Protein AF-A0A5N6C4S9-F1 (afdb_monomer)

pLDDT: mean 73.87, std 23.83, range [32.66, 97.56]

InterPro domains:
  IPR002347 Short-chain dehydrogenase/reductase SDR [PF00106] (9-75)
  IPR002347 Short-chain dehydrogenase/reductase SDR [PF00106] (76-116)
  IPR036291 NAD(P)-binding domain superfamily [SSF51735] (1-119)
  IPR051122 SDR DHRS6-like [PTHR43477] (2-72)

Secondary structure (DSSP, 8-state):
--TTTT-EEEEETTTSHHHHHHHHHHHHTT-EEEEEES-HHHHHHHHHH--S-EEEEE--TTSHHHHHHHHHHHHHHHHHHHHHHHHHHHHHHGGGT-------------GGGSS-PPPTT-EEE-STTS-EEEPPPPTT-SSPPP---GGG-------PPPPP--PPPP----

Foldseek 3Di:
DQPQAPAEDEFEPCLDDPNLVVQQNNQVSHYQYEYEYQPPVSLVVSVVNHPHHYHYDHADPVDPVSVVVSVVVSVVVVVVVVVVVQVVVQVVCVVVVDHRDDDDFDDADDPVCPPPDDPPQWDQDDDPNGGDTDHNDDPPDPDDPPGDPPVPPDPPRPPDDDDDDDDDDDDDDD

Structure (mmCIF, N/CA/C/O backbone):
data_AF-A0A5N6C4S9-F1
#
_entry.id   AF-A0A5N6C4S9-F1
#
loop_
_atom_site.group_PDB
_atom_site.id
_atom_site.type_symbol
_atom_site.label_atom_id
_atom_site.label_alt_id
_atom_site.label_comp_id
_atom_site.label_asym_id
_atom_site.label_entity_id
_atom_site.label_seq_id
_atom_site.pdbx_PDB_ins_code
_atom_site.Cartn_x
_atom_site.Cartn_y
_atom_site.Cartn_z
_atom_site.occupancy
_atom_site.B_iso_or_equiv
_atom_site.auth_seq_id
_atom_site.auth_comp_id
_atom_site.auth_asym_id
_atom_site.auth_atom_id
_atom_site.pdbx_PDB_model_num
ATOM 1 N N . MET A 1 1 ? -20.360 8.982 -1.839 1.00 58.22 1 MET A N 1
ATOM 2 C CA . MET A 1 1 ? -19.962 7.571 -1.684 1.00 58.22 1 MET A CA 1
ATOM 3 C C . MET A 1 1 ? -18.942 7.287 -2.765 1.00 58.22 1 MET A C 1
ATOM 5 O O . MET A 1 1 ? -19.321 7.270 -3.934 1.00 58.22 1 MET A O 1
ATOM 9 N N . ASN A 1 2 ? -17.666 7.171 -2.412 1.00 80.38 2 ASN A N 1
ATOM 10 C CA . ASN A 1 2 ? -16.628 6.879 -3.398 1.00 80.38 2 ASN A CA 1
ATOM 11 C C . ASN A 1 2 ? -16.474 5.354 -3.533 1.00 80.38 2 ASN A C 1
ATOM 13 O O . ASN A 1 2 ? -16.605 4.630 -2.550 1.00 80.38 2 ASN A O 1
ATOM 17 N N . ARG A 1 3 ? -16.266 4.835 -4.754 1.00 88.69 3 ARG A N 1
ATOM 18 C CA . ARG A 1 3 ? -16.393 3.383 -5.016 1.00 88.69 3 ARG A CA 1
ATOM 19 C C . ARG A 1 3 ? -15.326 2.525 -4.329 1.00 88.69 3 ARG A C 1
ATOM 21 O O . ARG A 1 3 ? -15.583 1.350 -4.094 1.00 88.69 3 ARG A O 1
ATOM 28 N N . PHE A 1 4 ? -14.161 3.095 -4.027 1.00 89.94 4 PHE A N 1
ATOM 29 C CA . PHE A 1 4 ? -13.025 2.399 -3.417 1.00 89.94 4 PHE A CA 1
ATOM 30 C C . PHE A 1 4 ? -12.632 2.992 -2.056 1.00 89.94 4 PHE A C 1
ATOM 32 O O . PHE A 1 4 ? -11.506 2.822 -1.595 1.00 89.94 4 PHE A O 1
ATOM 39 N N . GLU A 1 5 ? -13.566 3.672 -1.392 1.00 90.25 5 GLU A N 1
ATOM 40 C CA . GLU A 1 5 ? -13.368 4.260 -0.069 1.00 90.25 5 GLU A CA 1
ATOM 41 C C . GLU A 1 5 ? -12.968 3.186 0.963 1.00 90.25 5 GLU A C 1
ATOM 43 O O . GLU A 1 5 ? -13.657 2.182 1.141 1.00 90.25 5 GLU A O 1
ATOM 48 N N . GLY A 1 6 ? -11.808 3.365 1.604 1.00 82.75 6 GLY A N 1
ATOM 49 C CA . GLY A 1 6 ? -11.242 2.400 2.559 1.00 82.75 6 GLY A CA 1
ATOM 50 C C . GLY A 1 6 ? -10.561 1.169 1.937 1.00 82.75 6 GLY A C 1
ATOM 51 O O . GLY A 1 6 ? -10.009 0.344 2.670 1.00 82.75 6 GLY A O 1
ATOM 52 N N . VAL A 1 7 ? -10.545 1.038 0.606 1.00 90.56 7 VAL A N 1
ATOM 53 C CA . VAL A 1 7 ? -9.863 -0.059 -0.099 1.00 90.56 7 VAL A CA 1
ATOM 54 C C . VAL A 1 7 ? -8.365 0.237 -0.208 1.00 90.56 7 VAL A C 1
ATOM 56 O O . VAL A 1 7 ? -7.959 1.353 -0.526 1.00 90.56 7 VAL A O 1
ATOM 59 N N . ARG A 1 8 ? -7.526 -0.776 0.037 1.00 91.62 8 ARG A N 1
ATOM 60 C CA . ARG A 1 8 ? -6.071 -0.718 -0.176 1.00 91.62 8 ARG A CA 1
ATOM 61 C C . ARG A 1 8 ? -5.722 -1.490 -1.445 1.00 91.62 8 ARG A C 1
ATOM 63 O O . ARG A 1 8 ? -6.170 -2.624 -1.592 1.00 91.62 8 ARG A O 1
ATOM 70 N N . VAL A 1 9 ? -4.937 -0.893 -2.337 1.00 93.25 9 VAL A N 1
ATOM 71 C CA . VAL A 1 9 ? -4.570 -1.483 -3.632 1.00 93.25 9 VAL A CA 1
ATOM 72 C C . VAL A 1 9 ? -3.055 -1.505 -3.785 1.00 93.25 9 VAL A C 1
ATOM 74 O O . VAL A 1 9 ? -2.414 -0.461 -3.702 1.00 93.25 9 VAL A O 1
ATOM 77 N N . LEU A 1 10 ? -2.499 -2.686 -4.052 1.00 94.00 10 LEU A N 1
ATOM 78 C CA . LEU A 1 10 ? -1.141 -2.856 -4.564 1.00 94.00 10 LEU A CA 1
ATOM 79 C C . LEU A 1 10 ? -1.205 -2.798 -6.095 1.00 94.00 10 LEU A C 1
ATOM 81 O O . LEU A 1 10 ? -1.943 -3.579 -6.695 1.00 94.00 10 LEU A O 1
ATOM 85 N N . LEU A 1 11 ? -0.478 -1.874 -6.723 1.00 95.44 11 LEU A N 1
ATOM 86 C CA . LEU A 1 11 ? -0.529 -1.655 -8.171 1.00 95.44 11 LEU A CA 1
ATOM 87 C C . LEU A 1 11 ? 0.878 -1.679 -8.771 1.00 95.44 11 LEU A C 1
ATOM 89 O O . LEU A 1 11 ? 1.658 -0.759 -8.545 1.00 95.44 11 LEU A O 1
ATOM 93 N N . THR A 1 12 ? 1.186 -2.710 -9.554 1.00 94.06 12 THR A N 1
ATOM 94 C CA . THR A 1 12 ? 2.427 -2.802 -10.335 1.00 94.06 12 THR A CA 1
ATOM 95 C C . THR A 1 12 ? 2.325 -2.012 -11.643 1.00 94.06 12 THR A C 1
ATOM 97 O O . THR A 1 12 ? 1.230 -1.772 -12.157 1.00 94.06 12 THR A O 1
ATOM 100 N N . GLY A 1 13 ? 3.468 -1.585 -12.189 1.00 94.75 13 GLY A N 1
ATOM 101 C CA . GLY A 1 13 ? 3.514 -0.754 -13.398 1.00 94.75 13 GLY A CA 1
ATOM 102 C C . GLY A 1 13 ? 3.014 0.679 -13.167 1.00 94.75 13 GLY A C 1
ATOM 103 O O . GLY A 1 13 ? 2.584 1.347 -14.110 1.00 94.75 13 GLY A O 1
ATOM 104 N N . ALA A 1 14 ? 2.984 1.136 -11.910 1.00 96.44 14 ALA A N 1
ATOM 105 C CA . ALA A 1 14 ? 2.339 2.390 -11.532 1.00 96.44 14 ALA A CA 1
ATOM 106 C C . ALA A 1 14 ? 3.042 3.635 -12.098 1.00 96.44 14 ALA A C 1
ATOM 108 O O . ALA A 1 14 ? 2.415 4.689 -12.164 1.00 96.44 14 ALA A O 1
ATOM 109 N N . ALA A 1 15 ? 4.302 3.534 -12.540 1.00 95.75 15 ALA A N 1
ATOM 110 C CA . ALA A 1 15 ? 5.080 4.693 -12.961 1.00 95.75 15 ALA A CA 1
ATOM 111 C C . ALA A 1 15 ? 4.590 5.338 -14.262 1.00 95.75 15 ALA A C 1
ATOM 113 O O . ALA A 1 15 ? 4.873 6.511 -14.488 1.00 95.75 15 ALA A O 1
ATOM 114 N N . SER A 1 16 ? 3.896 4.623 -15.156 1.00 96.50 16 SER A N 1
ATOM 115 C CA . SER A 1 16 ? 3.600 5.144 -16.501 1.00 96.50 16 SER A CA 1
ATOM 116 C C . SER A 1 16 ? 2.294 4.628 -17.117 1.00 96.50 16 SER A C 1
ATOM 118 O O . SER A 1 16 ? 1.640 3.722 -16.600 1.00 96.50 16 SER A O 1
ATOM 120 N N . GLY A 1 17 ? 1.889 5.251 -18.231 1.00 94.94 17 GLY A N 1
ATOM 121 C CA . GLY A 1 17 ? 0.803 4.786 -19.099 1.00 94.94 17 GLY A CA 1
ATOM 122 C C . GLY A 1 17 ? -0.502 4.448 -18.367 1.00 94.94 17 GLY A C 1
ATOM 123 O O . GLY A 1 17 ? -1.054 5.265 -17.626 1.00 94.94 17 GLY A O 1
ATOM 124 N N . ILE A 1 18 ? -0.998 3.228 -18.595 1.00 96.31 18 ILE A N 1
ATOM 125 C CA . ILE A 1 18 ? -2.247 2.720 -18.008 1.00 96.31 18 ILE A CA 1
ATOM 126 C C . ILE A 1 18 ? -2.133 2.591 -16.483 1.00 96.31 18 ILE A C 1
ATOM 128 O O . ILE A 1 18 ? -3.094 2.909 -15.784 1.00 96.31 18 ILE A O 1
ATOM 132 N N . GLY A 1 19 ? -0.976 2.181 -15.951 1.00 94.81 19 GLY A N 1
ATOM 133 C CA . GLY A 1 19 ? -0.757 2.058 -14.507 1.00 94.81 19 GLY A CA 1
ATOM 134 C C . GLY A 1 19 ? -0.842 3.409 -13.799 1.00 94.81 19 GLY A C 1
ATOM 135 O O . GLY A 1 19 ? -1.631 3.552 -12.867 1.00 94.81 19 GLY A O 1
ATOM 136 N N . ARG A 1 20 ? -0.158 4.438 -14.321 1.00 97.56 20 ARG A N 1
ATOM 137 C CA . ARG A 1 20 ? -0.260 5.832 -13.841 1.00 97.56 20 ARG A CA 1
ATOM 138 C C . ARG A 1 20 ? -1.708 6.336 -13.859 1.00 97.56 20 ARG A C 1
ATOM 140 O O . ARG A 1 20 ? -2.206 6.838 -12.852 1.00 97.56 20 ARG A O 1
ATOM 147 N N . ALA A 1 21 ? -2.417 6.158 -14.976 1.00 97.19 21 ALA A N 1
ATOM 148 C CA . ALA A 1 21 ? -3.824 6.557 -15.094 1.00 97.19 21 ALA A CA 1
ATOM 149 C C . ALA A 1 21 ? -4.739 5.808 -14.101 1.00 97.19 21 ALA A C 1
ATOM 151 O O . ALA A 1 21 ? -5.667 6.393 -13.539 1.00 97.19 21 ALA A O 1
ATOM 152 N N . THR A 1 22 ? -4.448 4.529 -13.848 1.00 96.75 22 THR A N 1
ATOM 153 C CA . THR A 1 22 ? -5.177 3.676 -12.899 1.00 96.75 22 THR A CA 1
ATOM 154 C C . THR A 1 22 ? -4.914 4.103 -11.455 1.00 96.75 22 THR A C 1
ATOM 156 O O . THR A 1 22 ? -5.870 4.246 -10.697 1.00 96.75 22 THR A O 1
ATOM 159 N N . ALA A 1 23 ? -3.663 4.398 -11.083 1.00 96.31 23 ALA A N 1
ATOM 160 C CA . ALA A 1 23 ? -3.293 4.925 -9.767 1.00 96.31 23 ALA A CA 1
ATOM 161 C C . ALA A 1 23 ? -4.053 6.222 -9.449 1.00 96.31 23 ALA A C 1
ATOM 163 O O . ALA A 1 23 ? -4.731 6.317 -8.424 1.00 96.31 23 ALA A O 1
ATOM 164 N N . VAL A 1 24 ? -4.014 7.186 -10.378 1.00 96.44 24 VAL A N 1
ATOM 165 C CA . VAL A 1 24 ? -4.731 8.467 -10.268 1.00 96.44 24 VAL A CA 1
ATOM 166 C C . VAL A 1 24 ? -6.238 8.245 -10.135 1.00 96.44 24 VAL A C 1
ATOM 168 O O . VAL A 1 24 ? -6.876 8.871 -9.286 1.00 96.44 24 VAL A O 1
ATOM 171 N N . ARG A 1 25 ? -6.827 7.339 -10.931 1.00 95.25 25 ARG A N 1
ATOM 172 C CA . ARG A 1 25 ? -8.275 7.095 -10.899 1.00 95.25 25 ARG A CA 1
ATOM 173 C C . ARG A 1 25 ? -8.738 6.379 -9.629 1.00 95.25 25 ARG A C 1
ATOM 175 O O . ARG A 1 25 ? -9.764 6.769 -9.078 1.00 95.25 25 ARG A O 1
ATOM 182 N N . LEU A 1 26 ? -8.004 5.369 -9.164 1.00 95.31 26 LEU A N 1
ATOM 183 C CA . LEU A 1 26 ? -8.318 4.635 -7.934 1.00 95.31 26 LEU A CA 1
ATOM 184 C C . LEU A 1 26 ? -8.240 5.550 -6.708 1.00 95.31 26 LEU A C 1
ATOM 186 O O . LEU A 1 26 ? -9.169 5.574 -5.902 1.00 95.31 26 LEU A O 1
ATOM 190 N N . ALA A 1 27 ? -7.176 6.347 -6.597 1.00 94.88 27 ALA A N 1
ATOM 191 C CA . ALA A 1 27 ? -7.005 7.278 -5.487 1.00 94.88 27 ALA A CA 1
ATOM 192 C C . ALA A 1 27 ? -8.068 8.392 -5.484 1.00 94.88 27 ALA A C 1
ATOM 194 O O . ALA A 1 27 ? -8.626 8.703 -4.434 1.00 94.88 27 ALA A O 1
ATOM 195 N N . ALA A 1 28 ? -8.437 8.922 -6.659 1.00 93.38 28 ALA A N 1
ATOM 196 C CA . ALA A 1 28 ? -9.553 9.865 -6.793 1.00 93.38 28 ALA A CA 1
ATOM 197 C C . ALA A 1 28 ? -10.920 9.255 -6.406 1.00 93.38 28 ALA A C 1
ATOM 199 O O . ALA A 1 28 ? -11.856 9.983 -6.082 1.00 93.38 28 ALA A O 1
ATOM 200 N N . GLU A 1 29 ? -11.040 7.924 -6.417 1.00 93.88 29 GLU A N 1
ATOM 201 C CA . GLU A 1 29 ? -12.198 7.170 -5.926 1.00 93.88 29 GLU A CA 1
ATOM 202 C C . GLU A 1 29 ? -12.017 6.641 -4.486 1.00 93.88 29 GLU A C 1
ATOM 204 O O . GLU A 1 29 ? -12.761 5.758 -4.055 1.00 93.88 29 GLU A O 1
ATOM 209 N N . GLY A 1 30 ? -11.077 7.207 -3.720 1.00 91.12 30 GLY A N 1
ATOM 210 C CA . GLY A 1 30 ? -10.905 6.954 -2.285 1.00 91.12 30 GLY A CA 1
ATOM 211 C C . GLY A 1 30 ? -10.017 5.762 -1.920 1.00 91.12 30 GLY A C 1
ATOM 212 O O . GLY A 1 30 ? -9.918 5.443 -0.734 1.00 91.12 30 GLY A O 1
ATOM 213 N N . ALA A 1 31 ? -9.369 5.116 -2.895 1.00 94.12 31 ALA A N 1
ATOM 214 C CA . ALA A 1 31 ? -8.435 4.028 -2.621 1.00 94.12 31 ALA A CA 1
ATOM 215 C C . ALA A 1 31 ? -7.120 4.540 -2.013 1.00 94.12 31 ALA A C 1
ATOM 217 O O . ALA A 1 31 ? -6.595 5.582 -2.404 1.00 94.12 31 ALA A O 1
ATOM 218 N N . HIS A 1 32 ? -6.530 3.741 -1.127 1.00 94.50 32 HIS A N 1
ATOM 219 C CA . HIS A 1 32 ? -5.136 3.883 -0.716 1.00 94.50 32 HIS A CA 1
ATOM 220 C C . HIS A 1 32 ? -4.261 3.062 -1.669 1.00 94.50 32 HIS A C 1
ATOM 222 O O . HIS A 1 32 ? -4.328 1.831 -1.656 1.00 94.50 32 HIS A O 1
ATOM 228 N N . VAL A 1 33 ? -3.459 3.726 -2.500 1.00 95.75 33 VAL A N 1
ATOM 229 C CA . VAL A 1 33 ? -2.677 3.076 -3.563 1.00 95.75 33 VAL A CA 1
ATOM 230 C C . VAL A 1 33 ? -1.213 2.934 -3.145 1.00 95.75 33 VAL A C 1
ATOM 232 O O . VAL A 1 33 ? -0.533 3.919 -2.874 1.00 95.75 33 VAL A O 1
ATOM 235 N N . PHE A 1 34 ? -0.711 1.703 -3.130 1.00 96.56 34 PHE A N 1
ATOM 236 C CA . PHE A 1 34 ? 0.709 1.382 -3.012 1.00 96.56 34 PHE A CA 1
ATOM 237 C C . PHE A 1 34 ? 1.234 1.089 -4.425 1.00 96.56 34 PHE A C 1
ATOM 239 O O . PHE A 1 34 ? 0.938 0.039 -5.002 1.00 96.56 34 PHE A O 1
ATOM 246 N N . GLY A 1 35 ? 1.914 2.069 -5.021 1.00 95.69 35 GLY A N 1
ATOM 247 C CA . GLY A 1 35 ? 2.390 2.025 -6.402 1.00 95.69 35 GLY A CA 1
ATOM 248 C C . GLY A 1 35 ? 3.775 1.400 -6.493 1.00 95.69 35 GLY A C 1
ATOM 249 O O . GLY A 1 35 ? 4.707 1.887 -5.859 1.00 95.69 35 GLY A O 1
ATOM 250 N N . VAL A 1 36 ? 3.909 0.345 -7.295 1.00 96.31 36 VAL A N 1
ATOM 251 C CA . VAL A 1 36 ? 5.157 -0.393 -7.505 1.00 96.31 36 VAL A CA 1
ATOM 252 C C . VAL A 1 36 ? 5.605 -0.284 -8.955 1.00 96.31 36 VAL A C 1
ATOM 254 O O . VAL A 1 36 ? 4.832 -0.536 -9.882 1.00 96.31 36 VAL A O 1
ATOM 257 N N . ASP A 1 37 ? 6.868 0.070 -9.146 1.00 96.56 37 ASP A N 1
ATOM 258 C CA . ASP A 1 37 ? 7.554 0.085 -10.437 1.00 96.56 37 ASP A CA 1
ATOM 259 C C . ASP A 1 37 ? 9.072 0.098 -10.211 1.00 96.56 37 ASP A C 1
ATOM 261 O O . ASP A 1 37 ? 9.534 0.339 -9.098 1.00 96.56 37 ASP A O 1
ATOM 265 N N . ARG A 1 38 ? 9.857 -0.096 -11.268 1.00 96.19 38 ARG A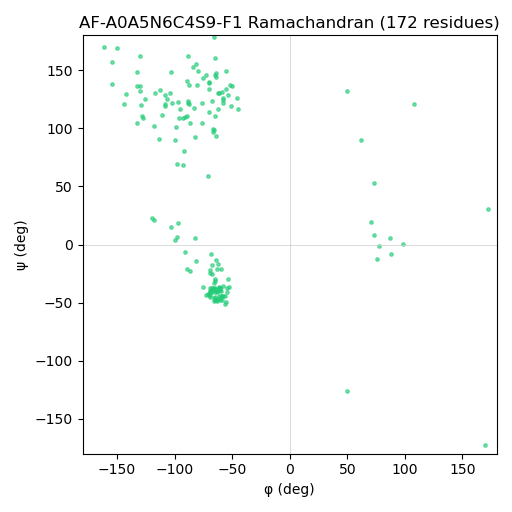 N 1
ATOM 266 C CA . ARG A 1 38 ? 11.311 0.117 -11.249 1.00 96.19 38 ARG A CA 1
ATOM 267 C C . ARG A 1 38 ? 11.715 1.545 -11.618 1.00 96.19 38 ARG A C 1
ATOM 269 O O . ARG A 1 38 ? 12.816 1.963 -11.278 1.00 96.19 38 ARG A O 1
ATOM 276 N N . ASP A 1 39 ? 10.852 2.292 -12.312 1.00 96.94 39 ASP A N 1
ATOM 277 C CA . ASP A 1 39 ? 11.090 3.710 -12.609 1.00 96.94 39 ASP A CA 1
ATOM 278 C C . ASP A 1 39 ? 10.686 4.591 -11.415 1.00 96.94 39 ASP A C 1
ATOM 280 O O . ASP A 1 39 ? 9.540 5.027 -11.285 1.00 96.94 39 ASP A O 1
ATOM 284 N N . GLU A 1 40 ? 11.658 4.866 -10.542 1.00 96.75 40 GLU A N 1
ATOM 285 C CA . GLU A 1 40 ? 11.520 5.764 -9.388 1.00 96.75 40 GLU A CA 1
ATOM 286 C C . GLU A 1 40 ? 11.008 7.160 -9.779 1.00 96.75 40 GLU A C 1
ATOM 288 O O . GLU A 1 40 ? 10.134 7.719 -9.110 1.00 96.75 40 GLU A O 1
ATOM 293 N N . ARG A 1 41 ? 11.492 7.716 -1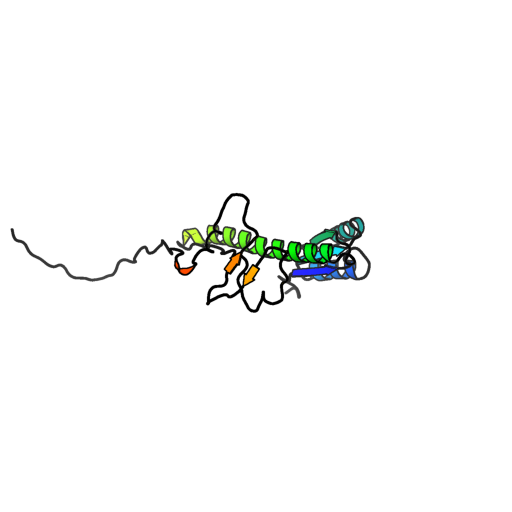0.897 1.00 97.19 41 ARG A N 1
ATOM 294 C CA . ARG A 1 41 ? 11.077 9.044 -11.362 1.00 97.19 41 ARG A CA 1
ATOM 295 C C . ARG A 1 41 ? 9.630 9.018 -11.840 1.00 97.19 41 ARG A C 1
ATOM 297 O O . ARG A 1 41 ? 8.850 9.887 -11.464 1.00 97.19 41 ARG A O 1
ATOM 304 N N . GLY A 1 42 ? 9.245 8.012 -12.621 1.00 96.75 42 GLY A N 1
ATOM 305 C CA . GLY A 1 42 ? 7.861 7.857 -13.063 1.00 96.75 42 GLY A CA 1
ATOM 306 C C . GLY A 1 42 ? 6.889 7.572 -11.905 1.00 96.75 42 GLY A C 1
ATOM 307 O O . GLY A 1 42 ? 5.746 8.035 -11.944 1.00 96.75 42 GLY A O 1
ATOM 308 N N . LEU A 1 43 ? 7.330 6.889 -10.839 1.00 97.12 43 LEU A N 1
ATOM 309 C CA . LEU A 1 43 ? 6.567 6.757 -9.589 1.00 97.12 43 LEU A CA 1
ATOM 310 C C . LEU A 1 43 ? 6.376 8.107 -8.881 1.00 97.12 43 LEU A C 1
ATOM 312 O O . LEU A 1 43 ? 5.273 8.364 -8.393 1.00 97.12 43 LEU A O 1
ATOM 316 N N . ALA A 1 44 ? 7.405 8.959 -8.845 1.00 96.94 44 ALA A N 1
ATOM 317 C CA . ALA A 1 44 ? 7.330 10.304 -8.271 1.00 96.94 44 ALA A CA 1
ATOM 318 C C . ALA A 1 44 ? 6.390 11.220 -9.078 1.00 96.94 44 ALA A C 1
ATOM 320 O O . ALA A 1 44 ? 5.456 11.779 -8.505 1.00 96.94 44 ALA A O 1
ATOM 321 N N . GLU A 1 45 ? 6.540 11.271 -10.409 1.00 97.44 45 GLU A N 1
ATOM 322 C CA . GLU A 1 45 ? 5.617 11.974 -11.322 1.00 97.44 45 GLU A CA 1
ATOM 323 C C . GLU A 1 45 ? 4.162 11.500 -11.144 1.00 97.44 45 GLU A C 1
ATOM 325 O O . GLU A 1 45 ? 3.218 12.282 -11.226 1.00 97.44 45 GLU A O 1
ATOM 330 N N . THR A 1 46 ? 3.957 10.204 -10.893 1.00 97.19 46 THR A N 1
ATOM 331 C CA . THR A 1 46 ? 2.624 9.652 -10.610 1.00 97.19 46 THR A CA 1
ATOM 332 C C . THR A 1 46 ? 2.090 10.149 -9.266 1.00 97.19 46 THR A C 1
ATOM 334 O O . THR A 1 46 ? 0.913 10.495 -9.174 1.00 97.19 46 THR A O 1
ATOM 337 N N . GLY A 1 47 ? 2.946 10.253 -8.246 1.00 96.31 47 GLY A N 1
ATOM 338 C CA . GLY A 1 47 ? 2.596 10.805 -6.937 1.00 96.31 47 GLY A CA 1
ATOM 339 C C . GLY A 1 47 ? 2.135 12.264 -6.989 1.00 96.31 47 GLY A C 1
ATOM 340 O O . GLY A 1 47 ? 1.175 12.609 -6.307 1.00 96.31 47 GLY A O 1
ATOM 341 N N . GLU A 1 48 ? 2.734 13.097 -7.846 1.00 96.81 48 GLU A N 1
ATOM 342 C CA . GLU A 1 48 ? 2.303 14.492 -8.061 1.00 96.81 48 GLU A CA 1
ATOM 343 C C . GLU A 1 48 ? 0.897 14.602 -8.682 1.00 96.81 48 GLU A C 1
ATOM 345 O O . GLU A 1 48 ? 0.170 15.569 -8.444 1.00 96.81 48 GLU A O 1
ATOM 350 N N . LEU A 1 49 ? 0.493 13.606 -9.477 1.00 96.12 49 LEU A N 1
ATOM 351 C CA . LEU A 1 49 ? -0.808 13.565 -10.154 1.00 96.12 49 LEU A CA 1
ATOM 352 C C . LEU A 1 49 ? -1.921 12.952 -9.290 1.00 96.12 49 LEU A C 1
ATOM 354 O O . LEU A 1 49 ? -3.108 13.198 -9.539 1.00 96.12 49 LEU A O 1
ATOM 358 N N . VAL A 1 50 ? -1.567 12.133 -8.296 1.00 96.06 50 VAL A N 1
ATOM 359 C CA . VAL A 1 50 ? -2.529 11.434 -7.441 1.00 96.06 50 VAL A CA 1
ATOM 360 C C . VAL A 1 50 ? -3.148 12.386 -6.412 1.00 96.06 50 VAL A C 1
ATOM 362 O O . VAL A 1 50 ? -2.485 12.945 -5.546 1.00 96.06 50 VAL A O 1
ATOM 365 N N . LYS A 1 51 ? -4.479 12.500 -6.452 1.00 90.44 51 LYS A N 1
ATOM 366 C CA . LYS A 1 51 ? -5.280 13.244 -5.467 1.00 90.44 51 LYS A CA 1
ATOM 367 C C . LYS A 1 51 ? -5.870 12.292 -4.426 1.00 90.44 51 LYS A C 1
ATOM 369 O O . LYS A 1 51 ? -7.072 12.044 -4.420 1.00 90.44 51 LYS A O 1
ATOM 374 N N . GLY A 1 52 ? -5.010 11.730 -3.582 1.00 89.94 52 GLY A N 1
ATOM 375 C CA . GLY A 1 52 ? -5.388 10.780 -2.535 1.00 89.94 52 GLY A CA 1
ATOM 376 C C . GLY A 1 52 ? -4.173 10.112 -1.879 1.00 89.94 52 GLY A C 1
ATOM 377 O O . GLY A 1 52 ? -3.040 10.506 -2.154 1.00 89.94 52 GLY A O 1
ATOM 378 N N . PRO A 1 53 ? -4.377 9.110 -1.007 1.00 91.38 53 PRO A N 1
ATOM 379 C CA . PRO A 1 53 ? -3.282 8.408 -0.346 1.00 91.38 53 PRO A CA 1
ATOM 380 C C . PRO A 1 53 ? -2.499 7.542 -1.343 1.00 91.38 53 PRO A C 1
ATOM 382 O O . PRO A 1 53 ? -3.021 6.552 -1.862 1.00 91.38 53 PRO A O 1
ATOM 385 N N . TYR A 1 54 ? -1.236 7.898 -1.574 1.00 95.38 54 TYR A N 1
ATOM 386 C CA . TYR A 1 54 ? -0.316 7.185 -2.458 1.00 95.38 54 TYR A CA 1
ATOM 387 C C . TYR A 1 54 ? 1.017 6.920 -1.761 1.00 95.38 54 TYR A C 1
ATOM 389 O O . TYR A 1 54 ? 1.559 7.802 -1.097 1.00 95.38 54 TYR A O 1
ATOM 397 N N . VAL A 1 55 ? 1.543 5.707 -1.922 1.00 95.25 55 VAL A N 1
ATOM 398 C CA . VAL A 1 55 ? 2.865 5.306 -1.432 1.00 95.25 55 VAL A CA 1
ATOM 399 C C . VAL A 1 55 ? 3.643 4.705 -2.605 1.00 95.25 55 VAL A C 1
ATOM 401 O O . VAL A 1 55 ? 3.275 3.618 -3.051 1.00 95.25 55 VAL A O 1
ATOM 404 N N . PRO A 1 56 ? 4.679 5.380 -3.133 1.00 95.50 56 PRO A N 1
ATOM 405 C CA . PRO A 1 56 ? 5.562 4.795 -4.134 1.00 95.50 56 PRO A CA 1
ATOM 406 C C . PRO A 1 56 ? 6.529 3.798 -3.481 1.00 95.50 56 PRO A C 1
ATOM 408 O O . PRO A 1 56 ? 7.021 4.023 -2.374 1.00 95.50 56 PRO A O 1
ATOM 411 N N . HIS A 1 57 ? 6.833 2.711 -4.183 1.00 95.69 57 HIS A N 1
ATOM 412 C CA . HIS A 1 57 ? 7.804 1.708 -3.765 1.00 95.69 57 HIS A CA 1
ATOM 413 C C . HIS A 1 57 ? 8.560 1.170 -4.983 1.00 95.69 57 HIS A C 1
ATOM 415 O O . HIS A 1 57 ? 7.952 0.644 -5.915 1.00 95.69 57 HIS A O 1
ATOM 421 N N . VAL A 1 58 ? 9.885 1.312 -4.984 1.00 95.38 58 VAL A N 1
ATOM 422 C CA . VAL A 1 58 ? 10.719 0.902 -6.119 1.00 95.38 58 VAL A CA 1
ATOM 423 C C . VAL A 1 58 ? 11.012 -0.597 -6.034 1.00 95.38 58 VAL A C 1
ATOM 425 O O . VAL A 1 58 ? 11.663 -1.039 -5.090 1.00 95.38 58 VAL A O 1
ATOM 428 N N . ALA A 1 59 ? 10.554 -1.373 -7.018 1.00 93.56 59 ALA A N 1
ATOM 429 C CA . ALA A 1 59 ? 10.875 -2.793 -7.170 1.00 93.56 59 ALA A CA 1
ATOM 430 C C . ALA A 1 59 ? 10.762 -3.231 -8.642 1.00 93.56 59 ALA A C 1
ATOM 432 O O . ALA A 1 59 ? 9.805 -2.875 -9.333 1.00 93.56 59 ALA A O 1
ATOM 433 N N . ASP A 1 60 ? 11.709 -4.047 -9.118 1.00 92.69 60 ASP A N 1
ATOM 434 C CA . ASP A 1 60 ? 11.578 -4.726 -10.410 1.00 92.69 60 ASP A CA 1
ATOM 435 C C . ASP A 1 60 ? 10.837 -6.054 -10.209 1.00 92.69 60 ASP A C 1
ATOM 437 O O . ASP A 1 60 ? 11.279 -6.924 -9.463 1.00 92.69 60 ASP A O 1
ATOM 441 N N . VAL A 1 61 ? 9.701 -6.213 -10.890 1.00 92.31 61 VAL A N 1
ATOM 442 C CA . VAL A 1 61 ? 8.855 -7.415 -10.805 1.00 92.31 61 VAL A CA 1
ATOM 443 C C . VAL A 1 61 ? 9.495 -8.671 -11.410 1.00 92.31 61 VAL A C 1
ATOM 445 O O . VAL A 1 61 ? 8.932 -9.755 -11.282 1.00 92.31 61 VAL A O 1
ATOM 448 N N . THR A 1 62 ? 10.644 -8.544 -12.082 1.00 92.69 62 THR A N 1
ATOM 449 C CA . THR A 1 62 ? 11.438 -9.687 -12.561 1.00 92.69 62 THR A CA 1
ATOM 450 C C . THR A 1 62 ? 12.333 -10.300 -11.478 1.00 92.69 62 THR A C 1
ATOM 452 O O . THR A 1 62 ? 12.783 -11.430 -11.655 1.00 92.69 62 THR A O 1
ATOM 455 N N . ASP A 1 63 ? 12.547 -9.613 -10.347 1.00 89.50 63 ASP A N 1
ATOM 456 C CA . ASP A 1 63 ? 13.164 -10.190 -9.149 1.00 89.50 63 ASP A CA 1
ATOM 457 C C . ASP A 1 63 ? 12.073 -10.637 -8.166 1.00 89.50 63 ASP A C 1
ATOM 459 O O . ASP A 1 63 ? 11.408 -9.832 -7.510 1.00 89.50 63 ASP A O 1
ATOM 463 N N . GLU A 1 64 ? 11.915 -11.953 -8.033 1.00 89.62 64 GLU A N 1
ATOM 464 C CA . GLU A 1 64 ? 10.985 -12.589 -7.099 1.00 89.62 64 GLU A CA 1
ATOM 465 C C . GLU A 1 64 ? 11.170 -12.092 -5.654 1.00 89.62 64 GLU A C 1
ATOM 467 O O . GLU A 1 64 ? 10.189 -11.874 -4.938 1.00 89.62 64 GLU A O 1
ATOM 472 N N . ARG A 1 65 ? 12.411 -11.820 -5.227 1.00 87.12 65 ARG A N 1
ATOM 473 C CA . ARG A 1 65 ? 12.695 -11.317 -3.874 1.00 87.12 65 ARG A CA 1
ATOM 474 C C . ARG A 1 65 ? 12.198 -9.889 -3.689 1.00 87.12 65 ARG A C 1
ATOM 476 O O . ARG A 1 65 ? 11.688 -9.560 -2.618 1.00 87.12 65 ARG A O 1
ATOM 483 N N . ALA A 1 66 ? 12.312 -9.057 -4.723 1.00 84.25 66 ALA A N 1
ATOM 484 C CA . ALA A 1 66 ? 11.787 -7.697 -4.715 1.00 84.25 66 ALA A CA 1
ATOM 485 C C . ALA A 1 66 ? 10.247 -7.690 -4.686 1.00 84.25 66 ALA A C 1
ATOM 487 O O . ALA A 1 66 ? 9.655 -6.887 -3.965 1.00 84.25 66 ALA A O 1
ATOM 488 N N . VAL A 1 67 ? 9.593 -8.629 -5.383 1.00 87.44 67 VAL A N 1
ATOM 489 C CA . VAL A 1 67 ? 8.131 -8.815 -5.316 1.00 87.44 67 VAL A CA 1
ATOM 49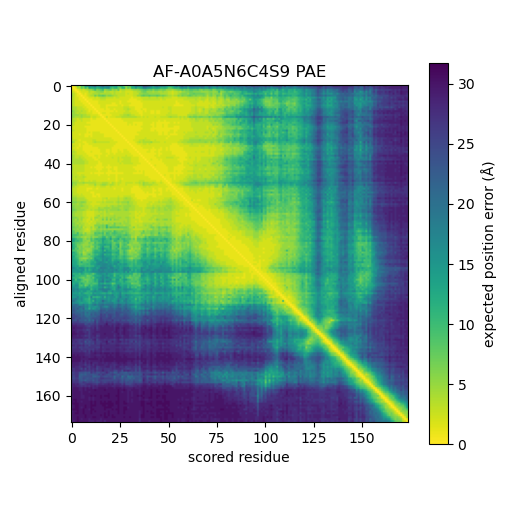0 C C . VAL A 1 67 ? 7.682 -9.215 -3.908 1.00 87.44 67 VAL A C 1
ATOM 492 O O . VAL A 1 67 ? 6.778 -8.579 -3.362 1.00 87.44 67 VAL A O 1
ATOM 495 N N . VAL A 1 68 ? 8.326 -10.213 -3.290 1.00 87.25 68 VAL A N 1
ATOM 496 C CA . VAL A 1 68 ? 8.021 -10.631 -1.908 1.00 87.25 68 VAL A CA 1
ATOM 497 C C . VAL A 1 68 ? 8.207 -9.461 -0.935 1.00 87.25 68 VAL A C 1
ATOM 499 O O . VAL A 1 68 ? 7.295 -9.154 -0.167 1.00 87.25 68 VAL A O 1
ATOM 502 N N . ALA A 1 69 ? 9.328 -8.738 -1.025 1.00 86.31 69 ALA A N 1
ATOM 503 C CA . ALA A 1 69 ? 9.604 -7.581 -0.175 1.00 86.31 69 ALA A CA 1
ATOM 504 C C . ALA A 1 69 ? 8.569 -6.447 -0.335 1.00 86.31 69 ALA A C 1
ATOM 506 O O . ALA A 1 69 ? 8.161 -5.847 0.662 1.00 86.31 69 ALA A O 1
ATOM 507 N N . ALA A 1 70 ? 8.100 -6.175 -1.558 1.00 85.38 70 ALA A N 1
ATOM 508 C CA . ALA A 1 70 ? 7.076 -5.161 -1.819 1.00 85.38 70 ALA A CA 1
ATOM 509 C C . ALA A 1 70 ? 5.705 -5.543 -1.225 1.00 85.38 70 ALA A C 1
ATOM 511 O O . ALA A 1 70 ? 5.018 -4.698 -0.640 1.00 85.38 70 ALA A O 1
ATOM 512 N N . VAL A 1 71 ? 5.315 -6.821 -1.326 1.00 88.56 71 VAL A N 1
ATOM 513 C CA . VAL A 1 71 ? 4.083 -7.349 -0.713 1.00 88.56 71 VAL A CA 1
ATOM 514 C C . VAL A 1 71 ? 4.169 -7.291 0.814 1.00 88.56 71 VAL A C 1
ATOM 516 O O . VAL A 1 71 ? 3.238 -6.802 1.464 1.00 88.56 71 VAL A O 1
ATOM 519 N N . ASP A 1 72 ? 5.296 -7.713 1.392 1.00 87.12 72 ASP A N 1
ATOM 520 C CA . ASP A 1 72 ? 5.537 -7.646 2.835 1.00 87.12 72 ASP A CA 1
ATOM 521 C C . ASP A 1 72 ? 5.526 -6.203 3.354 1.00 87.12 72 ASP A C 1
ATOM 523 O O . ASP A 1 72 ? 4.922 -5.935 4.396 1.00 87.12 72 ASP A O 1
ATOM 527 N N . ALA A 1 73 ? 6.105 -5.249 2.618 1.00 85.75 73 ALA A N 1
ATOM 528 C CA . ALA A 1 73 ? 6.064 -3.829 2.965 1.00 85.75 73 ALA A CA 1
ATOM 529 C C . ALA A 1 73 ? 4.622 -3.284 3.008 1.00 85.75 73 ALA A C 1
ATOM 531 O O . ALA A 1 73 ? 4.231 -2.637 3.986 1.00 85.75 73 ALA A O 1
ATOM 532 N N . ALA A 1 74 ? 3.797 -3.595 2.002 1.00 85.31 74 ALA A N 1
ATOM 533 C CA . ALA A 1 74 ? 2.389 -3.191 1.965 1.00 85.31 74 ALA A CA 1
ATOM 534 C C . ALA A 1 74 ? 1.555 -3.840 3.095 1.00 85.31 74 ALA A C 1
ATOM 536 O O . ALA A 1 74 ? 0.700 -3.191 3.720 1.00 85.31 74 ALA A O 1
ATOM 537 N N . ALA A 1 75 ? 1.828 -5.110 3.413 1.00 85.50 75 ALA A N 1
ATOM 538 C CA . ALA A 1 75 ? 1.194 -5.826 4.518 1.00 85.50 75 ALA A CA 1
ATOM 539 C C . ALA A 1 75 ? 1.629 -5.282 5.893 1.00 85.50 75 ALA A C 1
ATOM 541 O O . ALA A 1 75 ? 0.792 -5.118 6.789 1.00 85.50 75 ALA A O 1
ATOM 542 N N . ALA A 1 76 ? 2.914 -4.964 6.067 1.00 86.50 76 ALA A N 1
ATOM 543 C CA . ALA A 1 76 ? 3.467 -4.369 7.279 1.00 86.50 76 ALA A CA 1
ATOM 544 C C . ALA A 1 76 ? 2.896 -2.967 7.530 1.00 86.50 76 ALA A C 1
ATOM 546 O O . ALA A 1 76 ? 2.433 -2.696 8.639 1.00 86.50 76 ALA A O 1
ATOM 547 N N . ALA A 1 77 ? 2.822 -2.115 6.501 1.00 85.75 77 ALA A N 1
ATOM 548 C CA . ALA A 1 77 ? 2.188 -0.798 6.586 1.00 85.75 77 ALA A CA 1
ATOM 549 C C . ALA A 1 77 ? 0.714 -0.901 7.024 1.00 85.75 77 ALA A C 1
ATOM 5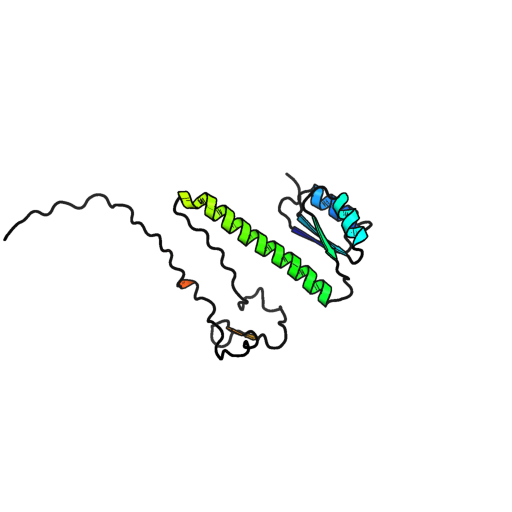51 O O . ALA A 1 77 ? 0.269 -0.189 7.928 1.00 85.75 77 ALA A O 1
ATOM 552 N N . SER A 1 78 ? -0.030 -1.854 6.452 1.00 86.81 78 SER A N 1
ATOM 553 C CA . SER A 1 78 ? -1.433 -2.105 6.812 1.00 86.81 78 SER A CA 1
ATOM 554 C C . SER A 1 78 ? -1.600 -2.562 8.268 1.00 86.81 78 SER A C 1
ATOM 556 O O . SER A 1 78 ? -2.511 -2.099 8.955 1.00 86.81 78 SER A O 1
ATOM 558 N N . LYS A 1 79 ? -0.709 -3.428 8.772 1.00 87.19 79 LYS A N 1
ATOM 559 C CA . LYS A 1 79 ? -0.699 -3.869 10.182 1.00 87.19 79 LYS A CA 1
ATOM 560 C C . LYS A 1 79 ? -0.279 -2.738 11.132 1.00 87.19 79 LYS A C 1
ATOM 562 O O . LYS A 1 79 ? -0.900 -2.566 12.179 1.00 87.19 79 LYS A O 1
ATOM 567 N N . GLY A 1 80 ? 0.705 -1.923 10.749 1.00 88.12 80 GLY A N 1
ATOM 568 C CA . GLY A 1 80 ? 1.129 -0.733 11.495 1.00 88.12 80 GLY A CA 1
ATOM 569 C C . GLY A 1 80 ? 0.001 0.288 11.672 1.00 88.12 80 GLY A C 1
ATOM 570 O O . GLY A 1 80 ? -0.191 0.808 12.770 1.00 88.12 80 GLY A O 1
ATOM 571 N N . ALA A 1 81 ? -0.819 0.497 10.637 1.00 88.12 81 ALA A N 1
ATOM 572 C CA . ALA A 1 81 ? -1.999 1.358 10.718 1.00 88.12 81 ALA A CA 1
ATOM 573 C C . ALA A 1 81 ? -3.025 0.872 11.764 1.00 88.12 81 ALA A C 1
ATOM 575 O O . ALA A 1 81 ? -3.599 1.692 12.477 1.00 88.12 81 ALA A O 1
ATOM 576 N N . VAL A 1 82 ? -3.220 -0.446 11.918 1.00 89.62 82 VAL A N 1
ATOM 577 C CA . VAL A 1 82 ? -4.103 -1.014 12.959 1.00 89.62 82 VAL A CA 1
ATOM 578 C C . VAL A 1 82 ? -3.545 -0.772 14.364 1.00 89.62 82 VAL A C 1
ATOM 580 O O . VAL A 1 82 ? -4.314 -0.473 15.279 1.00 89.62 82 VAL A O 1
ATOM 583 N N . LEU A 1 83 ? -2.222 -0.847 14.548 1.00 89.38 83 LEU A N 1
ATOM 584 C CA . LEU A 1 83 ? -1.576 -0.528 15.827 1.00 89.38 83 LEU A CA 1
ATOM 585 C C . LEU A 1 83 ? -1.759 0.953 16.190 1.00 89.38 83 LEU A C 1
ATOM 587 O O . LEU A 1 83 ? -2.201 1.257 17.297 1.00 89.38 83 LEU A O 1
ATOM 591 N N . ALA A 1 84 ? -1.498 1.864 15.249 1.00 89.81 84 ALA A N 1
ATOM 592 C CA . ALA A 1 84 ? -1.693 3.302 15.444 1.00 89.81 84 ALA A CA 1
ATOM 593 C C . ALA A 1 84 ? -3.164 3.658 15.734 1.00 89.81 84 ALA A C 1
ATOM 595 O O . ALA A 1 84 ? -3.449 4.393 16.679 1.00 89.81 84 ALA A O 1
ATOM 596 N N . PHE A 1 85 ? -4.105 3.073 14.984 1.00 91.94 85 PHE A N 1
ATOM 597 C CA . PHE A 1 85 ? -5.540 3.221 15.235 1.00 91.94 85 PHE A CA 1
ATOM 598 C C . PHE A 1 85 ? -5.933 2.723 16.633 1.00 91.94 85 PHE A C 1
ATOM 600 O O . PHE A 1 85 ? -6.645 3.418 17.353 1.00 91.94 85 PHE A O 1
ATOM 607 N N . SER A 1 86 ? -5.419 1.562 17.052 1.00 91.88 86 SER A N 1
ATOM 608 C CA . SER A 1 86 ? -5.697 0.995 18.379 1.00 91.88 86 SER A CA 1
ATOM 609 C C . SER A 1 86 ? -5.224 1.906 19.515 1.00 91.88 86 SER A C 1
ATOM 611 O O . SER A 1 86 ? -5.916 2.026 20.523 1.00 91.88 86 SER A O 1
ATOM 613 N N . LEU A 1 87 ? -4.075 2.571 19.347 1.00 90.94 87 LEU A N 1
ATOM 614 C CA . LEU A 1 87 ? -3.551 3.546 20.311 1.00 90.94 87 LEU A CA 1
ATOM 615 C C . LEU A 1 87 ? -4.408 4.821 20.364 1.00 90.94 87 LEU A C 1
ATOM 617 O O . LEU A 1 87 ? -4.727 5.291 21.454 1.00 90.94 87 LEU A O 1
ATOM 621 N N . SER A 1 88 ? -4.827 5.342 19.206 1.00 93.25 88 SER A N 1
ATOM 622 C CA . SER A 1 88 ? -5.734 6.497 19.124 1.00 93.25 88 SER A CA 1
ATOM 623 C C . SER A 1 88 ? -7.078 6.203 19.799 1.00 93.25 88 SER A C 1
ATOM 625 O O . SER A 1 88 ? -7.539 6.976 20.636 1.00 93.25 88 SER A O 1
ATOM 627 N N . LEU A 1 89 ? -7.672 5.044 19.498 1.00 93.94 89 LEU A N 1
ATOM 628 C CA . LEU A 1 89 ? -8.929 4.603 20.097 1.00 93.94 89 LEU A CA 1
ATOM 629 C C . LEU A 1 89 ? -8.794 4.398 21.613 1.00 93.94 89 LEU A C 1
ATOM 631 O O . LEU A 1 89 ? -9.693 4.784 22.355 1.00 93.94 89 LEU A O 1
ATOM 635 N N . ALA A 1 90 ? -7.669 3.846 22.091 1.00 90.75 90 ALA A N 1
ATOM 636 C CA . ALA A 1 90 ? -7.399 3.704 23.524 1.00 90.75 90 ALA A CA 1
ATOM 637 C C . ALA A 1 90 ? -7.463 5.052 24.258 1.00 90.75 90 ALA A C 1
ATOM 639 O O . ALA A 1 90 ? -8.075 5.135 25.321 1.00 90.75 90 ALA A O 1
ATOM 640 N N . ALA A 1 91 ? -6.857 6.098 23.686 1.00 91.38 91 ALA A N 1
ATOM 641 C CA . ALA A 1 91 ? -6.851 7.440 24.265 1.00 91.38 91 ALA A CA 1
ATOM 642 C C . ALA A 1 91 ? -8.252 8.079 24.301 1.00 91.38 91 ALA A C 1
ATOM 644 O O . ALA A 1 91 ? -8.565 8.800 25.244 1.00 91.38 91 ALA A O 1
ATOM 645 N N . GLU A 1 92 ? -9.110 7.782 23.323 1.00 96.00 92 GLU A N 1
ATOM 646 C CA . GLU A 1 92 ? -10.493 8.271 23.284 1.00 96.00 92 GLU A CA 1
ATOM 647 C C . GLU A 1 92 ? -11.394 7.569 24.319 1.00 96.00 92 GLU A C 1
ATOM 649 O O . GLU A 1 92 ? -12.174 8.216 25.021 1.00 96.00 92 GLU A O 1
ATOM 654 N N . VAL A 1 93 ? -11.282 6.241 24.459 1.00 96.00 93 VAL A N 1
ATOM 655 C CA . VAL A 1 93 ? -12.197 5.453 25.312 1.00 96.00 93 VAL A CA 1
ATOM 656 C C . VAL A 1 93 ? -11.735 5.281 26.764 1.00 96.00 93 VAL A C 1
ATOM 658 O O . VAL A 1 93 ? -12.512 4.784 27.585 1.00 96.00 93 VAL A O 1
ATOM 661 N N . VAL A 1 94 ? -10.521 5.723 27.123 1.00 92.88 94 VAL A N 1
ATOM 662 C CA . VAL A 1 94 ? -9.975 5.591 28.491 1.00 92.88 94 VAL A CA 1
ATOM 663 C C . VAL A 1 94 ? -10.863 6.251 29.551 1.00 92.88 94 VAL A C 1
ATOM 665 O O . VAL A 1 94 ? -11.049 5.692 30.631 1.00 92.88 94 VAL A O 1
ATOM 668 N N . GLY A 1 95 ? -11.504 7.382 29.225 1.00 91.88 95 GLY A N 1
ATOM 669 C CA . GLY A 1 95 ? -12.445 8.074 30.117 1.00 91.88 95 GLY A CA 1
ATOM 670 C C . GLY A 1 95 ? -13.712 7.270 30.443 1.00 91.88 95 GLY A C 1
ATOM 671 O O . GLY A 1 95 ? -14.427 7.607 31.380 1.00 91.88 95 GLY A O 1
ATOM 672 N N . ARG A 1 96 ? -13.978 6.185 29.702 1.00 94.31 96 ARG A N 1
ATOM 673 C CA . ARG A 1 96 ? -15.070 5.227 29.948 1.00 94.31 96 ARG A CA 1
ATOM 674 C C . ARG A 1 96 ? -14.602 3.969 30.695 1.00 94.31 96 ARG A C 1
ATOM 676 O O . ARG A 1 96 ? -15.360 3.011 30.797 1.00 94.31 96 ARG A O 1
ATOM 683 N N . GLY A 1 97 ? -13.347 3.929 31.156 1.00 91.50 97 GLY A N 1
ATOM 684 C CA . GLY A 1 97 ? -12.736 2.752 31.789 1.00 91.50 97 GLY A CA 1
ATOM 685 C C . GLY A 1 97 ? -12.386 1.613 30.820 1.00 91.50 97 GLY A C 1
ATOM 686 O O . GLY A 1 97 ? -11.999 0.529 31.255 1.00 91.50 97 GLY A O 1
ATOM 687 N N . ILE A 1 98 ? -12.505 1.835 29.507 1.00 93.06 98 ILE A N 1
ATOM 688 C CA . ILE A 1 98 ? -12.247 0.819 28.480 1.00 93.06 98 ILE A CA 1
ATOM 689 C C . ILE A 1 98 ? -10.759 0.838 28.108 1.00 93.06 98 ILE A C 1
ATOM 691 O O . ILE A 1 98 ? -10.161 1.896 27.931 1.00 93.06 98 ILE A O 1
ATOM 695 N N . ARG A 1 99 ? -10.156 -0.348 27.962 1.00 89.00 99 ARG A N 1
ATOM 696 C CA . ARG A 1 99 ? -8.774 -0.519 27.487 1.00 89.00 99 ARG A CA 1
ATOM 697 C C . ARG A 1 99 ? -8.771 -1.192 26.121 1.00 89.00 99 ARG A C 1
ATOM 699 O O . ARG A 1 99 ? -9.408 -2.228 25.953 1.00 89.00 99 ARG A O 1
ATOM 706 N N . VAL A 1 100 ? -7.997 -0.650 25.184 1.00 90.00 100 VAL A N 1
ATOM 707 C CA . VAL A 1 100 ? -7.736 -1.266 23.876 1.00 90.00 100 VAL A CA 1
ATOM 708 C C . VAL A 1 100 ? -6.310 -1.808 23.885 1.00 90.00 100 VA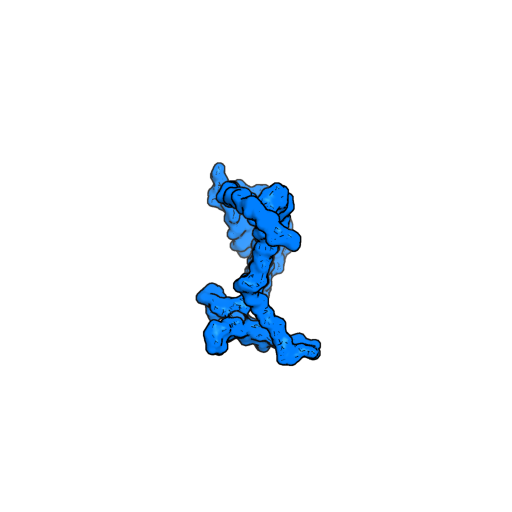L A C 1
ATOM 710 O O . VAL A 1 100 ? -5.371 -1.080 24.198 1.00 90.00 100 VAL A O 1
ATOM 713 N N . VAL A 1 101 ? -6.145 -3.096 23.579 1.00 91.44 101 VAL A N 1
ATOM 714 C CA . VAL A 1 101 ? -4.839 -3.770 23.538 1.00 91.44 101 VAL A CA 1
ATOM 715 C C . VAL A 1 101 ? -4.752 -4.569 22.237 1.00 91.44 101 VAL A C 1
ATOM 717 O O . VAL A 1 101 ? -5.387 -5.622 22.142 1.00 91.44 101 VAL A O 1
ATOM 720 N N . PRO A 1 102 ? -4.003 -4.102 21.223 1.00 84.88 102 PRO A N 1
ATOM 721 C CA . PRO A 1 102 ? -3.763 -4.900 20.032 1.00 84.88 102 PRO A CA 1
ATOM 722 C C . PRO A 1 102 ? -2.836 -6.074 20.367 1.00 84.88 102 PRO A C 1
ATOM 724 O O . PRO A 1 102 ? -1.852 -5.920 21.092 1.00 84.88 102 PRO A O 1
ATOM 727 N N . ILE A 1 103 ? -3.130 -7.246 19.807 1.00 86.19 103 ILE A N 1
ATOM 728 C CA . ILE A 1 103 ? -2.265 -8.424 19.893 1.00 86.19 103 ILE A CA 1
ATOM 729 C C . ILE A 1 103 ? -1.636 -8.649 18.521 1.00 86.19 103 ILE A C 1
ATOM 731 O O . ILE A 1 103 ? -2.342 -8.901 17.547 1.00 86.19 103 ILE A O 1
ATOM 735 N N . SER A 1 104 ? -0.307 -8.589 18.464 1.00 80.81 104 SER A N 1
ATOM 736 C CA . SER A 1 104 ? 0.487 -8.979 17.297 1.00 80.81 104 SER A CA 1
ATOM 737 C C . SER A 1 104 ? 1.030 -10.390 17.533 1.00 80.81 104 SER A C 1
ATOM 739 O O . SER A 1 104 ? 2.089 -10.526 18.152 1.00 80.81 104 SER A O 1
ATOM 741 N N . PRO A 1 105 ? 0.312 -11.457 17.134 1.00 81.94 10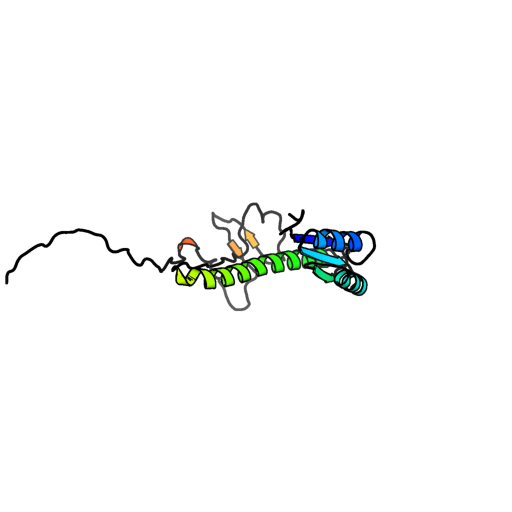5 PRO A N 1
ATOM 742 C CA . PRO A 1 105 ? 0.828 -12.809 17.281 1.00 81.94 105 PRO A CA 1
ATOM 743 C C . PRO A 1 105 ? 2.071 -12.990 16.402 1.00 81.94 105 PRO A C 1
ATOM 745 O O . PRO A 1 105 ? 2.149 -12.454 15.295 1.00 81.94 105 PRO A O 1
ATOM 748 N N . GLY A 1 106 ? 3.026 -13.788 16.882 1.00 74.88 106 GLY A N 1
ATOM 749 C CA . GLY A 1 106 ? 4.014 -14.399 15.994 1.00 74.88 106 GLY A CA 1
ATOM 750 C C . GLY A 1 106 ? 3.342 -15.403 15.053 1.00 74.88 106 GLY A C 1
ATOM 751 O O . GLY A 1 106 ? 2.138 -15.650 15.150 1.00 74.88 106 GLY A O 1
ATOM 752 N N . THR A 1 107 ? 4.116 -16.019 14.162 1.00 70.12 107 THR A N 1
ATOM 753 C CA . THR A 1 107 ? 3.596 -17.054 13.263 1.00 70.12 107 THR A CA 1
ATOM 754 C C . THR A 1 107 ? 2.889 -18.155 14.058 1.00 70.12 107 THR A C 1
ATOM 756 O O . THR A 1 107 ? 3.434 -18.692 15.024 1.00 70.12 107 THR A O 1
ATOM 759 N N . VAL A 1 108 ? 1.659 -18.475 13.661 1.00 71.88 108 VAL A N 1
ATOM 760 C CA . VAL A 1 108 ? 0.807 -19.494 14.281 1.00 71.88 108 VAL A CA 1
ATOM 761 C C . VAL A 1 108 ? 0.278 -20.412 13.194 1.00 71.88 108 VAL A C 1
ATOM 763 O O . VAL A 1 108 ? -0.222 -19.933 12.182 1.00 71.88 108 VAL A O 1
ATOM 766 N N . ALA A 1 109 ? 0.370 -21.727 13.402 1.00 67.94 109 ALA A N 1
ATOM 767 C CA . ALA A 1 109 ? -0.087 -22.708 12.426 1.00 67.94 109 ALA A CA 1
ATOM 768 C C . ALA A 1 109 ? -1.617 -22.646 12.276 1.00 67.94 109 ALA A C 1
ATOM 770 O O . ALA A 1 109 ? -2.368 -23.189 13.086 1.00 67.94 109 ALA A O 1
ATOM 771 N N . THR A 1 110 ? -2.068 -21.960 11.230 1.00 78.00 110 THR A N 1
ATOM 772 C CA . THR A 1 110 ? -3.477 -21.762 10.875 1.00 78.00 110 THR A CA 1
ATOM 773 C C . THR A 1 110 ? -3.676 -22.117 9.401 1.00 78.00 110 THR A C 1
ATOM 775 O O . THR A 1 110 ? -2.695 -22.148 8.660 1.00 78.00 110 THR A O 1
ATOM 778 N N . PRO A 1 111 ? -4.911 -22.366 8.923 1.00 76.25 111 PRO A N 1
ATOM 779 C CA . PRO A 1 111 ? -5.158 -22.598 7.498 1.00 76.25 111 PRO A CA 1
ATOM 780 C C . PRO A 1 111 ? -4.625 -21.483 6.583 1.00 76.25 111 PRO A C 1
ATOM 782 O O . PRO A 1 111 ? -4.210 -21.778 5.474 1.00 76.25 111 PRO A O 1
ATOM 785 N N . LEU A 1 112 ? -4.571 -20.238 7.075 1.00 75.44 112 LEU A N 1
ATOM 786 C CA . LEU A 1 112 ? -4.049 -19.065 6.362 1.00 75.44 112 LEU A CA 1
ATOM 787 C C . LEU A 1 112 ? -2.523 -19.091 6.147 1.00 75.44 112 LEU A C 1
ATOM 789 O O . LEU A 1 112 ? -2.019 -18.394 5.277 1.00 75.44 112 LEU A O 1
ATOM 793 N N . THR A 1 113 ? -1.780 -19.859 6.948 1.00 70.12 113 THR A N 1
ATOM 794 C CA . THR A 1 113 ? -0.307 -19.875 6.948 1.00 70.12 113 THR A CA 1
ATOM 795 C C . THR A 1 113 ? 0.265 -21.241 6.561 1.00 70.12 113 THR A C 1
ATOM 797 O O . THR A 1 113 ? 1.382 -21.560 6.963 1.00 70.12 113 THR A O 1
ATOM 800 N N . ARG A 1 114 ? -0.515 -22.093 5.883 1.00 69.00 114 ARG A N 1
ATOM 801 C CA . ARG A 1 114 ? -0.072 -23.440 5.473 1.00 69.00 114 ARG A CA 1
ATOM 802 C C . ARG A 1 114 ? 0.887 -23.410 4.291 1.00 69.00 114 ARG A C 1
ATOM 804 O O . ARG A 1 114 ? 1.836 -24.181 4.284 1.00 69.00 114 ARG A O 1
ATOM 811 N N . ASP A 1 115 ? 0.644 -22.491 3.365 1.00 67.81 115 ASP A N 1
ATOM 812 C CA . ASP A 1 115 ? 1.333 -22.413 2.073 1.00 67.81 115 ASP A CA 1
ATOM 813 C C . ASP A 1 115 ? 2.398 -21.296 2.054 1.00 67.81 115 ASP A C 1
ATOM 815 O O . ASP A 1 115 ? 2.860 -20.876 0.999 1.00 67.81 115 ASP A O 1
ATOM 819 N N . ILE A 1 116 ? 2.768 -20.779 3.234 1.00 67.12 116 ILE A N 1
ATOM 820 C CA . ILE A 1 116 ? 3.842 -19.794 3.396 1.00 67.12 116 ILE A CA 1
ATOM 821 C C . ILE A 1 116 ? 5.139 -20.559 3.647 1.00 67.12 116 ILE A C 1
ATOM 823 O O . ILE A 1 116 ? 5.320 -21.142 4.718 1.00 67.12 116 ILE A O 1
ATOM 827 N N . GLU A 1 117 ? 6.047 -20.539 2.675 1.00 58.94 117 GLU A N 1
ATOM 828 C CA . GLU A 1 117 ? 7.405 -21.039 2.870 1.00 58.94 117 GLU A CA 1
ATOM 829 C C . GLU A 1 117 ? 8.183 -20.101 3.801 1.00 58.94 117 GLU A C 1
ATOM 831 O O . GLU A 1 117 ? 8.145 -18.876 3.668 1.00 58.94 117 GLU A O 1
ATOM 836 N N . PHE A 1 118 ? 8.878 -20.678 4.782 1.00 57.72 118 PHE A N 1
ATOM 837 C CA . PHE A 1 118 ? 9.672 -19.923 5.746 1.00 57.72 118 PHE A CA 1
ATOM 838 C C . PHE A 1 118 ? 11.167 -20.013 5.406 1.00 57.72 118 PHE A C 1
ATOM 840 O O . PHE A 1 118 ? 11.610 -21.057 4.923 1.00 57.72 118 PHE A O 1
ATOM 847 N N . PRO A 1 119 ? 11.971 -18.972 5.706 1.00 54.09 119 PRO A N 1
ATOM 848 C CA . PRO A 1 119 ? 13.422 -19.028 5.541 1.00 54.09 119 PRO A CA 1
ATOM 849 C C . PRO A 1 119 ? 14.049 -20.212 6.290 1.00 54.09 119 PRO A C 1
ATOM 851 O O . PRO A 1 119 ? 13.569 -20.598 7.360 1.00 54.09 119 PRO A O 1
ATOM 854 N N . GLU A 1 120 ? 15.154 -20.758 5.775 1.00 45.91 120 GLU A N 1
ATOM 855 C CA . GLU A 1 120 ? 15.834 -21.898 6.401 1.00 45.91 120 GLU A CA 1
ATOM 856 C C . GLU A 1 120 ? 16.102 -21.673 7.902 1.00 45.91 120 GLU A C 1
ATOM 858 O O . GLU A 1 120 ? 16.503 -20.596 8.351 1.00 45.91 120 GLU A O 1
ATOM 863 N N . GLY A 1 121 ? 15.843 -22.710 8.703 1.00 50.72 121 GLY A N 1
ATOM 864 C CA . GLY A 1 121 ? 15.928 -22.655 10.165 1.00 50.72 121 GLY A CA 1
ATOM 865 C C . GLY A 1 121 ? 14.650 -22.193 10.880 1.00 50.72 121 GLY A C 1
ATOM 866 O O . GLY A 1 121 ? 14.580 -22.327 12.102 1.00 50.72 121 GLY A O 1
ATOM 867 N N . TRP A 1 122 ? 13.625 -21.719 10.163 1.00 45.81 122 TRP A N 1
ATOM 868 C CA . TRP A 1 122 ? 12.300 -21.446 10.730 1.00 45.81 122 TRP A CA 1
ATOM 869 C C . TRP A 1 122 ? 11.378 -22.658 10.578 1.00 45.81 122 TRP A C 1
ATOM 871 O O . TRP A 1 122 ? 10.895 -22.961 9.492 1.00 45.81 122 TRP A O 1
ATOM 881 N N . THR A 1 123 ? 11.078 -23.343 11.682 1.00 51.84 123 THR A N 1
ATOM 882 C CA . THR A 1 123 ? 10.125 -24.466 11.684 1.00 51.84 123 THR A CA 1
ATOM 883 C C . THR A 1 123 ? 8.857 -24.081 12.433 1.00 51.84 123 THR A C 1
ATOM 885 O O . THR A 1 123 ? 8.873 -23.899 13.649 1.00 51.84 123 THR A O 1
ATOM 888 N N . CYS A 1 124 ? 7.745 -23.951 11.703 1.00 46.44 124 CYS A N 1
ATOM 889 C CA . CYS A 1 124 ? 6.421 -23.639 12.242 1.00 46.44 124 CYS A CA 1
ATOM 890 C C . CYS A 1 124 ? 5.506 -24.853 12.043 1.00 46.44 124 CYS A C 1
ATOM 892 O O . CYS A 1 124 ? 4.900 -25.029 10.992 1.00 46.44 124 CYS A O 1
ATOM 894 N N . GLY A 1 125 ? 5.476 -25.745 13.040 1.00 50.00 125 GLY A N 1
ATOM 895 C CA . GLY A 1 125 ? 4.893 -27.083 12.913 1.00 50.00 125 GLY A CA 1
ATOM 896 C C . GLY A 1 125 ? 3.956 -27.471 14.056 1.00 50.00 125 GLY A C 1
ATOM 897 O O . GLY A 1 125 ? 4.145 -27.099 15.218 1.00 50.00 125 GLY A O 1
ATOM 898 N N . THR A 1 126 ? 2.947 -28.282 13.735 1.00 42.38 126 THR A N 1
ATOM 899 C CA . THR A 1 126 ? 1.964 -28.824 14.686 1.00 42.38 126 THR A CA 1
ATOM 900 C C . THR A 1 126 ? 2.390 -30.192 15.224 1.00 42.38 126 THR A C 1
ATOM 902 O O . THR A 1 126 ? 1.753 -31.207 14.946 1.00 42.38 126 THR A O 1
ATOM 905 N N . SER A 1 127 ? 3.459 -30.246 16.023 1.00 38.50 127 SER A N 1
ATOM 906 C CA . SER A 1 127 ? 3.808 -31.470 16.764 1.00 38.50 127 SER A CA 1
ATOM 907 C C . SER A 1 127 ? 3.059 -31.527 18.105 1.00 38.50 127 SER A C 1
ATOM 909 O O . SER A 1 127 ? 3.404 -30.835 19.063 1.00 38.50 127 SER A O 1
ATOM 911 N N . GLY A 1 128 ? 2.024 -32.369 18.189 1.00 34.84 128 GLY A N 1
ATOM 912 C CA . GLY A 1 128 ? 1.305 -32.648 19.441 1.00 34.84 128 GLY A CA 1
ATOM 913 C C . GLY A 1 128 ? 0.395 -31.514 19.931 1.00 34.84 128 GLY A C 1
ATOM 914 O O . GLY A 1 128 ? 0.527 -31.067 21.066 1.00 34.84 128 GLY A O 1
ATOM 915 N N . GLY A 1 129 ? -0.510 -31.021 19.079 1.00 35.38 129 GLY A N 1
ATOM 916 C CA . GLY A 1 129 ? -1.610 -30.124 19.481 1.00 35.38 129 GLY A CA 1
ATOM 917 C C . GLY A 1 129 ? -1.242 -28.662 19.774 1.00 35.38 129 GLY A C 1
ATOM 918 O O . GLY A 1 129 ? -2.131 -27.819 19.826 1.00 35.38 129 GLY A O 1
ATOM 919 N N . SER A 1 130 ? 0.043 -28.323 19.903 1.00 39.78 130 SER A N 1
ATOM 920 C CA . SER A 1 130 ? 0.511 -26.933 19.981 1.00 39.78 130 SER A CA 1
ATOM 921 C C . SER A 1 130 ? 1.230 -26.527 18.697 1.00 39.78 130 SER A C 1
ATOM 923 O O . SER A 1 130 ? 2.186 -27.200 18.302 1.00 39.78 130 SER A O 1
ATOM 925 N N . ALA A 1 131 ? 0.848 -25.398 18.099 1.00 45.38 131 ALA A N 1
ATOM 926 C CA . ALA A 1 131 ? 1.671 -24.741 17.090 1.00 45.38 131 ALA A CA 1
ATOM 927 C C . ALA A 1 131 ? 2.971 -24.254 17.749 1.00 45.38 131 ALA A C 1
ATOM 929 O O . ALA A 1 131 ? 2.946 -23.346 18.582 1.00 45.38 131 ALA A O 1
ATOM 930 N N . ARG A 1 132 ? 4.105 -24.874 17.408 1.00 45.91 132 ARG A N 1
ATOM 931 C CA . ARG A 1 132 ? 5.431 -24.389 17.806 1.00 45.91 132 ARG A CA 1
ATOM 932 C C . ARG A 1 132 ? 6.118 -23.829 16.578 1.00 45.91 132 ARG A C 1
ATOM 934 O O . ARG A 1 132 ? 6.316 -24.551 15.606 1.00 45.91 132 ARG A O 1
ATOM 941 N N . CYS A 1 133 ? 6.464 -22.550 16.658 1.00 46.53 133 CYS A N 1
ATOM 942 C CA . CYS A 1 133 ? 7.196 -21.850 15.619 1.00 46.53 133 CYS A CA 1
ATOM 943 C C . CYS A 1 133 ? 8.522 -21.395 16.223 1.00 46.53 133 CYS A C 1
ATOM 945 O O . CYS A 1 133 ? 8.571 -20.473 17.037 1.00 46.53 133 CYS A O 1
ATOM 947 N N . SER A 1 134 ? 9.579 -22.141 15.905 1.00 52.06 134 SER A N 1
ATOM 948 C CA . SER A 1 134 ? 10.952 -21.828 16.289 1.00 52.06 134 SER A CA 1
ATOM 949 C C . SER A 1 134 ? 11.625 -21.078 15.154 1.00 52.06 134 SER A C 1
ATOM 951 O O . SER A 1 134 ? 11.815 -21.635 14.077 1.00 52.06 134 SER A O 1
ATOM 953 N N . ALA A 1 135 ? 12.009 -19.833 15.428 1.00 49.56 135 ALA A N 1
ATOM 954 C CA . ALA A 1 135 ? 13.095 -19.175 14.715 1.00 49.56 135 ALA A CA 1
ATOM 955 C C . ALA A 1 135 ? 14.425 -19.908 15.006 1.00 49.56 135 ALA A C 1
ATOM 957 O O . ALA A 1 135 ? 14.519 -20.587 16.042 1.00 49.56 135 ALA A O 1
ATOM 958 N N . PRO A 1 136 ? 15.468 -19.742 14.168 1.00 46.72 136 PRO A N 1
ATOM 959 C CA . PRO A 1 136 ? 16.818 -20.161 14.530 1.00 46.72 136 PRO A CA 1
ATOM 960 C C . PRO A 1 136 ? 17.196 -19.562 15.898 1.00 46.72 136 PRO A C 1
ATOM 962 O O . PRO A 1 136 ? 16.862 -18.403 16.177 1.00 46.72 136 PRO A O 1
ATOM 965 N N . PRO A 1 137 ? 17.839 -20.334 16.794 1.00 46.53 137 PRO A N 1
ATOM 966 C CA . PRO A 1 137 ? 18.082 -19.886 18.156 1.00 46.53 137 PRO A CA 1
ATOM 967 C C . PRO A 1 137 ? 18.985 -18.645 18.147 1.00 46.53 137 PRO A C 1
ATOM 969 O O . PRO A 1 137 ? 20.051 -18.681 17.526 1.00 46.53 137 PRO A O 1
ATOM 972 N N . PRO A 1 138 ? 18.623 -17.557 18.855 1.00 42.56 138 PRO A N 1
ATOM 973 C CA . PRO A 1 138 ? 19.550 -16.454 19.037 1.00 42.56 138 PRO A CA 1
ATOM 974 C C . PRO A 1 138 ? 20.777 -16.982 19.784 1.00 42.56 138 PRO A C 1
ATOM 976 O O . PRO A 1 138 ? 20.644 -17.644 20.823 1.00 42.56 138 PRO A O 1
ATOM 979 N N . LEU A 1 139 ? 21.967 -16.679 19.255 1.00 43.31 139 LEU A N 1
ATOM 980 C CA . LEU A 1 139 ? 23.249 -16.975 19.894 1.00 43.31 139 LEU A CA 1
ATOM 981 C C . LEU A 1 139 ? 23.162 -16.593 21.383 1.00 43.31 139 LEU A C 1
ATOM 983 O O . LEU A 1 139 ? 22.963 -15.421 21.699 1.00 43.31 139 LEU A O 1
ATOM 987 N N . SER A 1 140 ? 23.290 -17.596 22.268 1.00 34.47 140 SER A N 1
ATOM 988 C CA . SER A 1 140 ? 23.184 -17.570 23.749 1.00 34.47 140 SER A CA 1
ATOM 989 C C . SER A 1 140 ? 21.874 -17.980 24.462 1.00 34.47 140 SER A C 1
ATOM 991 O O . SER A 1 140 ? 21.892 -18.005 25.694 1.00 34.47 140 SER A O 1
ATOM 993 N N . ARG A 1 141 ? 20.762 -18.383 23.809 1.00 42.41 141 ARG A N 1
ATOM 994 C CA . ARG A 1 141 ? 19.581 -18.916 24.555 1.00 42.41 141 ARG A CA 1
ATOM 995 C C . ARG A 1 141 ? 19.027 -20.255 24.053 1.00 42.41 141 ARG A C 1
ATOM 997 O O . ARG A 1 141 ? 18.509 -20.366 22.952 1.00 42.41 141 ARG A O 1
ATOM 1004 N N . SER A 1 142 ? 19.031 -21.253 24.944 1.00 37.44 142 SER A N 1
ATOM 1005 C CA . SER A 1 142 ? 18.612 -22.648 24.702 1.00 37.44 142 SER A CA 1
ATOM 1006 C C . SER A 1 142 ? 17.099 -22.921 24.789 1.00 37.44 142 SER A C 1
ATOM 1008 O O . SER A 1 142 ? 16.674 -24.073 24.707 1.00 37.44 142 SER A O 1
ATOM 1010 N N . ARG A 1 143 ? 16.262 -21.889 24.954 1.00 32.69 143 ARG A N 1
ATOM 1011 C CA . ARG A 1 143 ? 14.795 -21.991 24.867 1.00 32.69 143 ARG A CA 1
ATOM 1012 C C . ARG A 1 143 ? 14.210 -20.745 24.196 1.00 32.69 143 ARG A C 1
ATOM 1014 O O . ARG A 1 143 ? 14.502 -19.644 24.671 1.00 32.69 143 ARG A O 1
ATOM 1021 N N . PRO A 1 144 ? 13.346 -20.885 23.171 1.00 43.31 144 PRO A N 1
ATOM 1022 C CA . PRO A 1 144 ? 12.544 -19.764 22.702 1.00 43.31 144 PRO A CA 1
ATOM 1023 C C . PRO A 1 144 ? 11.574 -19.323 23.813 1.00 43.31 144 PRO A C 1
ATOM 1025 O O . PRO A 1 144 ? 11.115 -20.167 24.598 1.00 43.31 144 PRO A O 1
ATOM 1028 N N . PRO A 1 145 ? 11.237 -18.024 23.911 1.00 42.16 145 PRO A N 1
ATOM 1029 C CA . PRO A 1 145 ? 10.147 -17.594 24.774 1.00 42.16 145 PRO A CA 1
ATOM 1030 C C . PRO A 1 145 ? 8.863 -18.295 24.318 1.00 42.16 145 PRO A C 1
ATOM 1032 O O . PRO A 1 145 ? 8.548 -18.317 23.130 1.00 42.16 145 PRO A O 1
ATOM 1035 N N . ARG A 1 146 ? 8.116 -18.885 25.259 1.00 44.41 146 ARG A N 1
ATOM 1036 C CA . ARG A 1 146 ? 6.775 -19.398 24.954 1.00 44.41 146 ARG A CA 1
ATOM 1037 C C . ARG A 1 146 ? 5.937 -18.239 24.422 1.00 44.41 146 ARG A C 1
ATOM 1039 O O . ARG A 1 146 ? 5.829 -17.226 25.113 1.00 44.41 146 ARG A O 1
ATOM 1046 N N . THR A 1 147 ? 5.339 -18.412 23.242 1.00 47.78 147 THR A N 1
ATOM 1047 C CA . THR A 1 147 ? 4.288 -17.526 22.730 1.00 47.78 147 THR A CA 1
ATOM 1048 C C . THR A 1 147 ? 3.293 -17.281 23.858 1.00 47.78 147 THR A C 1
ATOM 1050 O O . THR A 1 147 ? 2.858 -18.240 24.501 1.00 47.78 147 THR A O 1
ATOM 1053 N N . ALA A 1 148 ? 3.018 -16.012 24.163 1.00 43.16 148 ALA A N 1
ATOM 1054 C CA . ALA A 1 148 ? 2.254 -15.661 25.351 1.00 43.16 148 ALA A CA 1
ATOM 1055 C C . ALA A 1 148 ? 0.876 -16.339 25.317 1.00 43.16 148 ALA A C 1
ATOM 1057 O O . ALA A 1 148 ? 0.119 -16.183 24.360 1.00 43.16 148 ALA A O 1
ATOM 1058 N N . ASP A 1 149 ? 0.574 -17.102 26.366 1.00 46.69 149 ASP A N 1
ATOM 1059 C CA . ASP A 1 149 ? -0.714 -17.763 26.556 1.00 46.69 149 ASP A CA 1
ATOM 1060 C C . ASP A 1 149 ? -1.791 -16.690 26.770 1.00 46.69 149 ASP A C 1
ATOM 1062 O O . ASP A 1 149 ? -1.944 -16.148 27.868 1.00 46.69 149 ASP A O 1
ATOM 1066 N N . ILE A 1 150 ? -2.501 -16.346 25.690 1.00 46.34 150 ILE A N 1
ATOM 1067 C CA . ILE A 1 150 ? -3.468 -15.240 25.652 1.00 46.34 150 ILE A CA 1
ATOM 1068 C C . ILE A 1 150 ? -4.615 -15.407 26.658 1.00 46.34 150 ILE A C 1
ATOM 1070 O O . ILE A 1 150 ? -5.199 -14.409 27.075 1.00 46.34 150 ILE A O 1
ATOM 1074 N N . SER A 1 151 ? -4.880 -16.634 27.129 1.00 38.22 151 SER A N 1
ATOM 1075 C CA . SER A 1 151 ? -5.857 -16.902 28.195 1.00 38.22 151 SER A CA 1
ATOM 1076 C C . SER A 1 151 ? -5.495 -16.241 29.534 1.00 38.22 151 SER A C 1
ATOM 1078 O O . SER A 1 151 ? -6.349 -16.082 30.404 1.00 38.22 151 SER A O 1
ATOM 1080 N N . ARG A 1 152 ? -4.232 -15.821 29.704 1.00 38.00 152 ARG A N 1
ATOM 1081 C CA . ARG A 1 152 ? -3.697 -15.200 30.926 1.00 38.00 152 ARG A CA 1
ATOM 1082 C C . ARG A 1 152 ? -3.606 -13.675 30.863 1.00 38.00 152 ARG A C 1
ATOM 1084 O O . ARG A 1 152 ? -3.102 -13.068 31.810 1.00 38.00 152 ARG A O 1
ATOM 1091 N N . VAL A 1 153 ? -4.079 -13.037 29.787 1.00 44.94 153 VAL A N 1
ATOM 1092 C CA . VAL A 1 153 ? -4.162 -11.569 29.708 1.00 44.94 153 VAL A CA 1
ATOM 1093 C C . VAL A 1 153 ? -5.181 -11.084 30.740 1.00 44.94 153 VAL A C 1
ATOM 1095 O O . VAL A 1 153 ? -6.388 -11.124 30.515 1.00 44.94 153 VAL A O 1
ATOM 1098 N N . ARG A 1 154 ? -4.701 -10.631 31.907 1.00 39.31 154 ARG A N 1
ATOM 1099 C CA . ARG A 1 154 ? -5.580 -10.128 32.968 1.00 39.31 154 ARG A CA 1
ATOM 1100 C C . ARG A 1 154 ? -6.355 -8.900 32.488 1.00 39.31 154 ARG A C 1
ATOM 1102 O O . ARG A 1 154 ? -5.807 -7.808 32.296 1.00 39.31 154 ARG A O 1
ATOM 1109 N N . THR A 1 155 ? -7.672 -9.044 32.438 1.00 38.69 155 THR A N 1
ATOM 1110 C CA . THR A 1 155 ? -8.635 -7.942 32.448 1.00 38.69 155 THR A CA 1
ATOM 1111 C C . THR A 1 155 ? -8.681 -7.280 33.836 1.00 38.69 155 THR A C 1
ATOM 1113 O O . THR A 1 155 ? -9.711 -7.238 34.498 1.00 38.69 155 THR A O 1
ATOM 1116 N N . SER A 1 156 ? -7.543 -6.756 34.312 1.00 36.84 156 SER A N 1
ATOM 1117 C CA . SER A 1 156 ? -7.460 -5.975 35.551 1.00 36.84 156 SER A CA 1
ATOM 1118 C C . SER A 1 156 ? -8.269 -4.681 35.407 1.00 36.84 156 SER A C 1
ATOM 1120 O O . SER A 1 156 ? -7.785 -3.697 34.849 1.00 36.84 156 SER A O 1
ATOM 1122 N N . GLY A 1 157 ? -9.525 -4.739 35.842 1.00 33.91 157 GLY A N 1
ATOM 1123 C CA . GLY A 1 157 ? -10.523 -3.685 35.663 1.00 33.91 157 GLY A CA 1
ATOM 1124 C C . GLY A 1 157 ? -11.930 -4.111 36.092 1.00 33.91 157 GLY A C 1
ATOM 1125 O O . GLY A 1 157 ? -12.900 -3.649 35.510 1.00 33.91 157 GLY A O 1
ATOM 1126 N N . SER A 1 158 ? -12.045 -5.008 37.080 1.00 33.88 158 SER A N 1
ATOM 1127 C CA . SER A 1 158 ? -13.314 -5.269 37.768 1.00 33.88 158 SER A CA 1
ATOM 1128 C C . SER A 1 158 ? -13.406 -4.354 38.988 1.00 33.88 158 SER A C 1
ATOM 1130 O O . SER A 1 158 ? -13.093 -4.752 40.110 1.00 33.88 158 SER A O 1
ATOM 1132 N N . THR A 1 159 ? -13.783 -3.095 38.769 1.00 33.81 159 THR A N 1
ATOM 1133 C CA . THR A 1 159 ? -14.445 -2.320 39.823 1.00 33.81 159 THR A CA 1
ATOM 1134 C C . THR A 1 159 ? -15.877 -2.823 39.890 1.00 33.81 1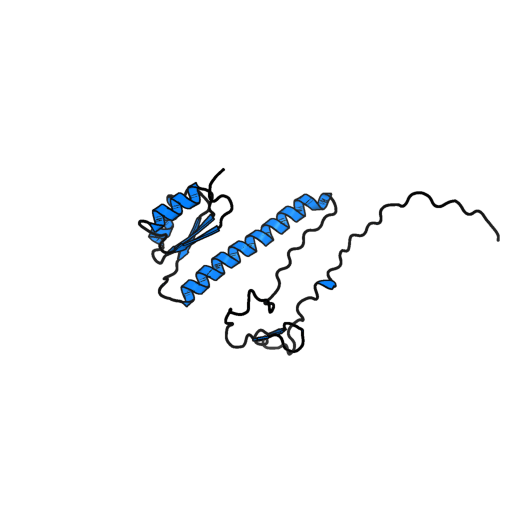59 THR A C 1
ATOM 1136 O O . THR A 1 159 ? -16.669 -2.538 38.991 1.00 33.81 159 THR A O 1
ATOM 1139 N N . ALA A 1 160 ? -16.181 -3.616 40.917 1.00 33.38 160 ALA A N 1
ATOM 1140 C CA . ALA A 1 160 ? -17.534 -4.087 41.168 1.00 33.38 160 ALA A CA 1
ATOM 1141 C C . ALA A 1 160 ? -18.493 -2.890 41.272 1.00 33.38 160 ALA A C 1
ATOM 1143 O O . ALA A 1 160 ? -18.195 -1.909 41.956 1.00 33.38 160 ALA A O 1
ATOM 1144 N N . ALA A 1 161 ? -19.640 -2.980 40.599 1.00 33.62 161 ALA A N 1
ATOM 1145 C CA . ALA A 1 161 ? -20.758 -2.095 40.893 1.00 33.62 161 ALA A CA 1
ATOM 1146 C C . ALA A 1 161 ? -21.238 -2.367 42.334 1.00 33.62 161 ALA A C 1
ATOM 1148 O O . ALA A 1 161 ? -21.193 -3.522 42.765 1.00 33.62 161 ALA A O 1
ATOM 1149 N N . PRO A 1 162 ? -21.681 -1.348 43.089 1.00 35.72 162 PRO A N 1
ATOM 1150 C CA . PRO A 1 162 ? -22.264 -1.577 44.405 1.00 35.72 162 PRO A CA 1
ATOM 1151 C C . PRO A 1 162 ? -23.596 -2.323 44.250 1.00 35.72 162 PRO A C 1
ATOM 1153 O O . PRO A 1 162 ? -24.489 -1.845 43.547 1.00 35.72 162 PRO A O 1
ATOM 1156 N N . GLU A 1 163 ? -23.740 -3.482 44.898 1.00 35.78 163 GLU A N 1
ATOM 1157 C CA . GLU A 1 163 ? -25.048 -4.136 45.002 1.00 35.78 163 GLU A CA 1
ATOM 1158 C C . GLU A 1 163 ? -25.976 -3.339 45.934 1.00 35.78 163 GLU A C 1
ATOM 1160 O O . GLU A 1 163 ? -25.526 -2.867 46.986 1.00 35.78 163 GLU A O 1
ATOM 1165 N N . PRO A 1 164 ? -27.265 -3.193 45.585 1.00 42.56 164 PRO A N 1
ATOM 1166 C CA . PRO A 1 164 ? -28.283 -2.730 46.513 1.00 42.56 164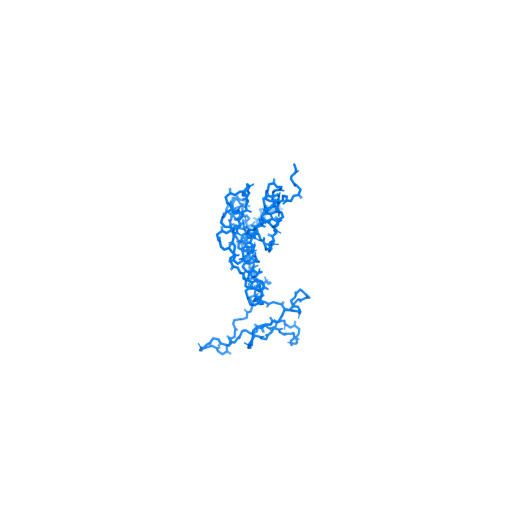 PRO A CA 1
ATOM 1167 C C . PRO A 1 164 ? -28.748 -3.870 47.437 1.00 42.56 164 PRO A C 1
ATOM 1169 O O . PRO A 1 164 ? -28.823 -5.025 47.031 1.00 42.56 164 PRO A O 1
ATOM 1172 N N . ASP A 1 165 ? -29.136 -3.497 48.656 1.00 40.94 165 ASP A N 1
ATOM 1173 C CA . ASP A 1 165 ? -29.954 -4.272 49.601 1.00 40.94 165 ASP A CA 1
ATOM 1174 C C . ASP A 1 165 ? -29.423 -5.629 50.120 1.00 40.94 165 ASP A C 1
ATOM 1176 O O . ASP A 1 165 ? -29.812 -6.710 49.679 1.00 40.94 165 ASP A O 1
ATOM 1180 N N . ALA A 1 166 ? -28.691 -5.568 51.240 1.00 36.56 166 ALA A N 1
ATOM 1181 C CA . ALA A 1 166 ? -28.654 -6.643 52.237 1.00 36.56 166 ALA A CA 1
ATOM 1182 C C . ALA A 1 166 ? -28.828 -6.058 53.662 1.00 36.56 166 ALA A C 1
ATOM 1184 O O . ALA A 1 166 ? -28.241 -5.017 53.968 1.00 36.56 166 ALA A O 1
ATOM 1185 N N . PRO A 1 167 ? -29.651 -6.666 54.543 1.00 35.59 167 PRO A N 1
ATOM 1186 C CA . PRO A 1 167 ? -30.163 -5.988 55.736 1.00 35.59 167 PRO A CA 1
ATOM 1187 C C . PRO A 1 167 ? -29.215 -6.003 56.944 1.00 35.59 167 PRO A C 1
ATOM 1189 O O . PRO A 1 167 ? -28.453 -6.944 57.172 1.00 35.59 167 PRO A O 1
ATOM 1192 N N . LEU A 1 168 ? -29.367 -4.977 57.788 1.00 38.59 168 LEU A N 1
ATOM 1193 C CA . LEU A 1 168 ? -28.733 -4.838 59.102 1.00 38.59 168 LEU A CA 1
ATOM 1194 C C . LEU A 1 168 ? -28.935 -6.090 59.978 1.00 38.59 168 LEU A C 1
ATOM 1196 O O . LEU A 1 168 ? -30.060 -6.396 60.378 1.00 38.59 168 LEU A O 1
ATOM 1200 N N . ARG A 1 169 ? -27.841 -6.756 60.373 1.00 36.75 169 ARG A N 1
ATOM 1201 C CA . ARG A 1 169 ? -27.838 -7.678 61.522 1.00 36.75 169 ARG A CA 1
ATOM 1202 C C . ARG A 1 169 ? -27.312 -6.965 62.767 1.00 36.75 169 ARG A C 1
ATOM 1204 O O . ARG A 1 169 ? -26.210 -6.430 62.771 1.00 36.75 169 ARG A O 1
ATOM 1211 N N . GLN A 1 170 ? -28.147 -6.961 63.801 1.00 39.62 170 GLN A N 1
ATOM 1212 C CA . GLN A 1 170 ? -27.902 -6.383 65.125 1.00 39.62 170 GLN A CA 1
ATOM 1213 C C . GLN A 1 170 ? -27.222 -7.401 66.068 1.00 39.62 170 GLN A C 1
ATOM 1215 O O . GLN A 1 170 ? -27.327 -8.607 65.841 1.00 39.62 170 GLN A O 1
ATOM 1220 N N . GLY A 1 171 ? -26.612 -6.907 67.155 1.00 32.66 171 GLY A N 1
ATOM 1221 C CA . GLY A 1 171 ? -25.966 -7.684 68.236 1.00 32.66 171 GLY A CA 1
ATOM 1222 C C . GLY A 1 171 ? -24.431 -7.569 68.190 1.00 32.66 171 GLY A C 1
ATOM 1223 O O . GLY A 1 171 ? -23.853 -7.861 67.152 1.00 32.66 171 GLY A O 1
ATOM 1224 N N . ALA A 1 172 ? -23.687 -7.087 69.200 1.00 34.84 172 ALA A N 1
ATOM 1225 C CA . ALA A 1 172 ? -23.765 -7.332 70.657 1.00 34.84 172 ALA A CA 1
ATOM 1226 C C . ALA A 1 172 ? -23.831 -8.845 70.969 1.00 34.84 172 ALA A C 1
ATOM 1228 O O . ALA A 1 172 ? -24.619 -9.549 70.353 1.00 34.84 172 ALA A O 1
ATOM 1229 N N . THR A 1 173 ? -23.078 -9.460 71.882 1.00 39.94 173 THR A N 1
ATOM 1230 C CA . THR A 1 173 ? -22.198 -8.993 72.979 1.00 39.94 173 THR A CA 1
ATOM 1231 C C . THR A 1 173 ? -21.164 -10.126 73.203 1.00 39.94 173 THR A C 1
ATOM 1233 O O . THR A 1 173 ? -21.444 -11.265 72.834 1.00 39.94 173 THR A O 1
ATOM 1236 N N . THR A 1 174 ? -19.974 -9.929 73.772 1.00 40.78 174 THR A N 1
ATOM 1237 C CA . THR A 1 174 ? -19.465 -8.803 74.576 1.00 40.78 174 THR A CA 1
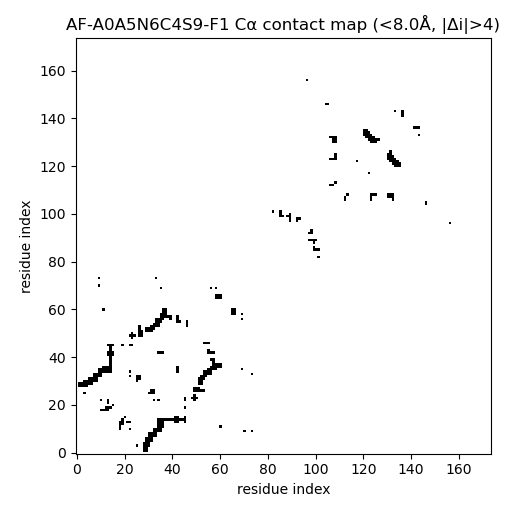ATOM 1238 C C . THR A 1 174 ? -18.079 -8.401 74.098 1.00 40.78 174 THR A C 1
ATOM 1240 O O . THR A 1 174 ? -17.240 -9.319 73.985 1.00 40.78 174 THR A O 1
#

Organism: NCBI:txid1712871

Radius of gyration: 25.57 Å; Cα contacts (8 Å, |Δi|>4): 208; chains: 1; bounding box: 53×47×94 Å

Solvent-accessible surface area (backbone atoms only — not comparable to full-atom values): 10753 Å² total; per-residue (Å²): 137,54,90,32,57,86,38,76,42,83,37,70,53,20,27,43,74,71,29,24,53,47,53,30,51,41,15,62,25,43,16,37,34,38,30,25,22,65,49,58,65,35,30,49,59,34,53,77,65,34,63,51,54,70,44,74,45,76,34,48,81,88,40,67,68,41,44,51,50,54,53,50,50,57,52,49,54,57,54,50,51,52,53,55,48,38,53,54,50,24,69,69,38,41,90,76,76,47,83,60,79,86,83,84,78,72,84,61,78,43,89,92,50,69,87,62,88,63,63,92,63,45,49,71,44,73,72,82,92,43,65,45,57,45,66,63,70,59,93,93,49,99,65,81,81,75,78,76,66,70,92,67,68,75,77,85,75,80,76,76,77,85,80,81,90,83,81,91,81,84,76,87,84,134

Sequence (174 aa):
MNRFEGVRVLLTGAASGIGRATAVRLAAEGAHVFGVDRDERGLAETGELVKGPYVPHVADVTDERAVVAAVDAAAAASKGAVLAFSLSLAAEVVGRGIRVVPISPGTVATPLTRDIEFPEGWTCGTSGGSARCSAPPPLSRSRPPRTADISRVRTSGSTAAPEPDAPLRQGATT

Mean predicted aligned error: 15.06 Å

Nearest PDB structures (foldseek):
  2a4k-assembly1_B  TM=9.626E-01  e=5.211E-06  Thermus thermophilus
  2a4k-assembly1_A  TM=9.609E-01  e=1.236E-05  Thermus thermophilus
  6ihh-assembly1_A  TM=9.540E-01  e=2.568E-05  Ralstonia sp.
  4i5g-assembly2_H  TM=9.532E-01  e=1.764E-04  Ralstonia sp. DSMZ 6428
  8r0c-assembly1_D  TM=8.809E-01  e=8.494E-05  synthetic construct